Protein AF-A0A099TYB4-F1 (afdb_monomer_lite)

Sequence (80 aa):
MAGEIPEYWEVRKLKYVIYLKNQRCGNSDFKIELENIESKTGQYILTNEIVFEDSGINFYKCDILFGKLRPYLAKVFLAK

Structure (mmCIF, N/CA/C/O backbone):
data_AF-A0A099TYB4-F1
#
_entry.id   AF-A0A099TYB4-F1
#
loop_
_atom_site.group_PDB
_atom_site.id
_atom_site.type_symbol
_atom_site.label_atom_id
_atom_site.label_alt_id
_atom_site.label_comp_id
_atom_site.label_asym_id
_atom_site.label_entity_id
_atom_site.label_seq_id
_atom_site.pdbx_PDB_ins_code
_atom_site.Cartn_x
_atom_site.Cartn_y
_atom_site.Cartn_z
_atom_site.occupancy
_atom_site.B_iso_or_equiv
_atom_site.auth_seq_id
_atom_site.auth_comp_id
_atom_site.auth_asym_id
_atom_site.auth_atom_id
_atom_site.pdbx_PDB_model_num
ATOM 1 N N . MET A 1 1 ? 3.976 -1.509 22.600 1.00 40.94 1 MET A N 1
ATOM 2 C CA . MET A 1 1 ? 2.551 -1.794 22.866 1.00 40.94 1 MET A CA 1
ATOM 3 C C . MET A 1 1 ? 1.765 -0.775 22.066 1.00 40.94 1 MET A C 1
ATOM 5 O O . MET A 1 1 ? 2.169 0.381 22.076 1.00 40.94 1 MET A O 1
ATOM 9 N N . ALA A 1 2 ? 0.767 -1.191 21.285 1.00 58.41 2 ALA A N 1
ATOM 10 C CA . ALA A 1 2 ? -0.128 -0.219 20.660 1.00 58.41 2 ALA A CA 1
ATOM 11 C C . ALA A 1 2 ? -0.764 0.605 21.791 1.00 58.41 2 ALA A C 1
ATOM 13 O O . ALA A 1 2 ? -1.155 0.019 22.799 1.00 58.41 2 ALA A O 1
ATOM 14 N N . GLY A 1 3 ? -0.756 1.935 21.671 1.00 72.94 3 GLY A N 1
ATOM 15 C CA . GLY A 1 3 ? -1.420 2.807 22.641 1.00 72.94 3 GLY A CA 1
ATOM 16 C C . GLY A 1 3 ? -2.906 2.463 22.749 1.00 72.94 3 GLY A C 1
ATOM 17 O O . GLY A 1 3 ? -3.449 1.782 21.876 1.00 72.94 3 GLY A O 1
ATOM 18 N N . GLU A 1 4 ? -3.550 2.903 23.826 1.00 82.38 4 GLU A N 1
ATOM 19 C CA . GLU A 1 4 ? -4.986 2.697 24.012 1.00 82.38 4 GLU A CA 1
ATOM 20 C C . GLU A 1 4 ? -5.754 3.205 22.783 1.00 82.38 4 GLU A C 1
ATOM 22 O O . GLU A 1 4 ? -5.560 4.333 22.324 1.00 82.38 4 GLU A O 1
ATOM 27 N N . ILE A 1 5 ? -6.575 2.329 22.202 1.00 82.81 5 ILE A N 1
ATOM 28 C CA . ILE A 1 5 ? -7.407 2.665 21.048 1.00 82.81 5 ILE A CA 1
ATOM 29 C C . ILE A 1 5 ? -8.593 3.478 21.581 1.00 82.81 5 ILE A C 1
ATOM 31 O O . ILE A 1 5 ? -9.260 3.002 22.502 1.00 82.81 5 ILE A O 1
ATOM 35 N N . PRO A 1 6 ? -8.877 4.676 21.036 1.00 88.81 6 PRO A N 1
ATOM 36 C CA . PRO A 1 6 ? -10.006 5.475 21.494 1.00 88.81 6 PRO A CA 1
ATOM 37 C C . PRO A 1 6 ? -11.332 4.716 21.362 1.00 88.81 6 PRO A C 1
ATOM 39 O O . PRO A 1 6 ? -11.552 4.019 20.376 1.00 88.81 6 PRO A O 1
ATOM 42 N N . GLU A 1 7 ? -12.244 4.896 22.318 1.00 84.62 7 GLU A N 1
ATOM 43 C CA . GLU A 1 7 ? -13.496 4.122 22.423 1.00 84.62 7 GLU A CA 1
ATOM 44 C C . GLU A 1 7 ? -14.426 4.262 21.199 1.00 84.62 7 GLU A C 1
ATOM 46 O O . GLU A 1 7 ? -15.213 3.374 20.890 1.00 84.62 7 GLU A O 1
ATOM 51 N N . TYR A 1 8 ? -14.291 5.357 20.447 1.00 90.06 8 TYR A N 1
ATOM 52 C CA . TYR A 1 8 ? -15.051 5.630 19.224 1.00 90.06 8 TYR A CA 1
ATOM 53 C C . TYR A 1 8 ? -14.409 5.056 17.944 1.00 90.06 8 TYR A C 1
ATOM 55 O O . TYR A 1 8 ? -14.956 5.236 16.854 1.00 90.06 8 TYR A O 1
ATOM 63 N N . TRP A 1 9 ? -13.245 4.401 18.031 1.00 89.31 9 TRP A N 1
ATOM 64 C CA . TRP A 1 9 ? -12.576 3.793 16.877 1.00 89.31 9 TRP A CA 1
ATOM 65 C C . TRP A 1 9 ? -13.030 2.350 16.688 1.00 89.31 9 TRP A C 1
ATOM 67 O O . TRP A 1 9 ? -12.850 1.492 17.548 1.00 89.31 9 TRP A O 1
ATOM 77 N N . GLU A 1 10 ? -13.554 2.053 15.504 1.00 87.12 10 GLU A N 1
ATOM 78 C CA . GLU A 1 10 ? -13.884 0.686 15.129 1.00 87.12 10 GLU A CA 1
ATOM 79 C C . GLU A 1 10 ? -12.653 -0.036 14.564 1.00 87.12 10 GLU A C 1
ATOM 81 O O . GLU A 1 10 ? -12.087 0.351 13.537 1.00 87.12 10 GLU A O 1
ATOM 86 N N . VAL A 1 11 ? -12.251 -1.136 15.201 1.00 88.06 11 VAL A N 1
ATOM 87 C CA . VAL A 1 11 ? -11.172 -1.988 14.689 1.00 88.06 11 VAL A CA 1
ATOM 88 C C . VAL A 1 11 ? -11.700 -2.842 13.536 1.00 88.06 11 VAL A C 1
ATOM 90 O O . VAL A 1 11 ? -12.445 -3.801 13.738 1.00 88.06 11 VAL A O 1
ATOM 93 N N . ARG A 1 12 ? -11.268 -2.535 12.308 1.00 90.06 12 ARG A N 1
ATOM 94 C CA . ARG A 1 12 ? -11.604 -3.312 11.103 1.00 90.06 12 ARG A CA 1
ATOM 95 C C . ARG A 1 12 ? -10.377 -3.944 10.462 1.00 90.06 12 ARG A C 1
ATOM 97 O O . ARG A 1 12 ? -9.292 -3.370 10.433 1.00 90.06 12 ARG A O 1
ATOM 104 N N . LYS A 1 13 ? -10.555 -5.137 9.879 1.00 88.31 13 LYS A N 1
ATOM 105 C CA . LYS A 1 13 ? -9.507 -5.761 9.053 1.00 88.31 13 LYS A CA 1
ATOM 106 C C . LYS A 1 13 ? -9.364 -4.979 7.747 1.00 88.31 13 LYS A C 1
ATOM 108 O O . LYS A 1 13 ? -10.364 -4.738 7.075 1.00 88.31 13 LYS A O 1
ATOM 113 N N . LEU A 1 14 ? -8.124 -4.691 7.348 1.00 88.06 14 LEU A N 1
ATOM 114 C CA . LEU A 1 14 ? -7.805 -3.899 6.154 1.00 88.06 14 LEU A CA 1
ATOM 115 C C . LEU A 1 14 ? -8.533 -4.392 4.891 1.00 88.06 14 LEU A C 1
ATOM 117 O O . LEU A 1 14 ? -9.065 -3.589 4.139 1.00 88.06 14 LEU A O 1
ATOM 121 N N . LYS A 1 15 ? -8.652 -5.714 4.708 1.00 88.31 15 LYS A N 1
ATOM 122 C CA . LYS A 1 15 ? -9.345 -6.338 3.565 1.00 88.31 15 LYS A CA 1
ATOM 123 C C . LYS A 1 15 ? -10.806 -5.904 3.359 1.00 88.31 15 LYS A C 1
ATOM 125 O O . LYS A 1 15 ? -11.350 -6.174 2.299 1.00 88.31 15 LYS A O 1
ATOM 130 N N . TYR A 1 16 ? -11.451 -5.316 4.369 1.00 91.88 16 TYR A N 1
ATOM 131 C CA . TYR A 1 16 ? -12.828 -4.821 4.277 1.00 91.88 16 TYR A CA 1
ATOM 132 C C . TYR A 1 16 ? -12.918 -3.336 3.907 1.00 91.88 16 TYR A C 1
ATOM 134 O O . TYR A 1 16 ? -14.009 -2.854 3.632 1.00 91.88 16 TYR A O 1
ATOM 142 N N . VAL A 1 17 ? -11.796 -2.612 3.921 1.00 91.00 17 VAL A N 1
ATOM 143 C CA . VAL A 1 17 ? -11.731 -1.177 3.595 1.00 91.00 17 VAL A CA 1
ATOM 144 C C . VAL A 1 17 ? -10.900 -0.893 2.340 1.00 91.00 17 VAL A C 1
ATOM 146 O O . VAL A 1 17 ? -10.800 0.257 1.928 1.00 91.00 17 VAL A O 1
ATOM 149 N N . ILE A 1 18 ? -10.314 -1.925 1.721 1.00 89.75 18 ILE A N 1
ATOM 150 C CA . ILE A 1 18 ? -9.539 -1.809 0.480 1.00 89.75 18 ILE A CA 1
ATOM 151 C C . ILE A 1 18 ? -10.043 -2.775 -0.590 1.00 89.75 18 ILE A C 1
ATOM 153 O O . ILE A 1 18 ? -10.544 -3.857 -0.285 1.00 89.75 18 ILE A O 1
ATOM 157 N N . TYR A 1 19 ? -9.802 -2.413 -1.848 1.00 89.00 19 TYR A N 1
ATOM 158 C CA . TYR A 1 19 ? -9.984 -3.288 -3.001 1.00 89.00 19 TYR A CA 1
ATOM 159 C C . TYR A 1 19 ? -8.622 -3.685 -3.561 1.00 89.00 19 TYR A C 1
ATOM 161 O O . TYR A 1 19 ? -7.792 -2.830 -3.866 1.00 89.00 19 TYR A O 1
ATOM 169 N N . LEU A 1 20 ? -8.384 -4.989 -3.703 1.00 87.56 20 LEU A N 1
ATOM 170 C CA . LEU A 1 20 ? -7.160 -5.493 -4.315 1.00 87.56 20 LEU A CA 1
ATOM 171 C C . LEU A 1 20 ? -7.291 -5.441 -5.841 1.00 87.56 20 LEU A C 1
ATOM 173 O O . LEU A 1 20 ? -8.112 -6.154 -6.418 1.00 87.56 20 LEU A O 1
ATOM 177 N N . LYS A 1 21 ? -6.454 -4.634 -6.495 1.00 85.94 21 LYS A N 1
ATOM 178 C CA . LYS A 1 21 ? -6.329 -4.614 -7.955 1.00 85.94 21 LYS A CA 1
ATOM 179 C C . LYS A 1 21 ? -5.237 -5.587 -8.388 1.00 85.94 21 LYS A C 1
ATOM 181 O O . LYS A 1 21 ? -4.100 -5.475 -7.951 1.00 85.94 21 LYS A O 1
ATOM 186 N N . ASN A 1 22 ? -5.598 -6.533 -9.253 1.00 83.94 22 ASN A N 1
ATOM 187 C CA . ASN A 1 22 ? -4.677 -7.506 -9.860 1.00 83.94 22 ASN A CA 1
ATOM 188 C C . ASN A 1 22 ? -4.786 -7.515 -11.393 1.00 83.94 22 ASN A C 1
ATOM 190 O O . ASN A 1 22 ? -4.430 -8.498 -12.042 1.00 83.94 22 ASN A O 1
ATOM 194 N N . GLN A 1 23 ? -5.342 -6.453 -11.979 1.00 84.31 23 GLN A N 1
ATOM 195 C CA . GLN A 1 23 ? -5.495 -6.364 -13.424 1.00 84.31 23 GLN A CA 1
ATOM 196 C C . GLN A 1 23 ? -4.119 -6.165 -14.053 1.00 84.31 23 GLN A C 1
ATOM 198 O O . GLN A 1 23 ? -3.450 -5.177 -13.768 1.00 84.31 23 GLN A O 1
ATOM 203 N N . ARG A 1 24 ? -3.694 -7.114 -14.886 1.00 82.31 24 ARG A N 1
ATOM 204 C CA . ARG A 1 24 ? -2.418 -7.021 -15.596 1.00 82.31 24 ARG A CA 1
ATOM 205 C C . ARG A 1 24 ? -2.519 -6.043 -16.759 1.00 82.31 24 ARG A C 1
ATOM 207 O O . ARG A 1 24 ? -3.572 -5.944 -17.389 1.00 82.31 24 ARG A O 1
ATOM 214 N N . CYS A 1 25 ? -1.415 -5.378 -17.062 1.00 75.44 25 CYS A N 1
ATOM 215 C CA . CYS A 1 25 ? -1.271 -4.526 -18.232 1.00 75.44 25 CYS A CA 1
ATOM 216 C C . CYS A 1 25 ? 0.037 -4.818 -18.947 1.00 75.44 25 CYS A C 1
ATOM 218 O O . CYS A 1 25 ? 1.068 -5.004 -18.303 1.00 75.44 25 CYS A O 1
ATOM 220 N N . GLY A 1 26 ? -0.020 -4.859 -20.277 1.00 66.56 26 GLY A N 1
ATOM 221 C CA . GLY A 1 26 ? 1.166 -5.020 -21.115 1.00 66.56 26 GLY A CA 1
ATOM 222 C C . GLY A 1 26 ? 1.798 -3.693 -21.533 1.00 66.56 26 GLY A C 1
ATOM 223 O O . GLY A 1 26 ? 3.013 -3.620 -21.652 1.00 66.56 26 GLY A O 1
ATOM 224 N N . ASN A 1 27 ? 0.991 -2.641 -21.716 1.00 66.31 27 ASN A N 1
ATOM 225 C CA . ASN A 1 27 ? 1.436 -1.358 -22.260 1.00 66.31 27 ASN A CA 1
ATOM 226 C C . ASN A 1 27 ? 1.016 -0.213 -21.339 1.00 66.31 27 ASN A C 1
ATOM 228 O O . ASN A 1 27 ? -0.164 0.129 -21.271 1.00 66.31 27 ASN A O 1
ATOM 232 N N . SER A 1 28 ? 1.999 0.378 -20.666 1.00 70.44 28 SER A N 1
ATOM 233 C CA . SER A 1 28 ? 1.826 1.558 -19.823 1.00 70.44 28 SER A CA 1
ATOM 234 C C . SER A 1 28 ? 3.003 2.503 -20.048 1.00 70.44 28 SER A C 1
ATOM 236 O O . SER A 1 28 ? 4.151 2.061 -19.988 1.00 70.44 28 SER A O 1
ATOM 238 N N . ASP A 1 29 ? 2.726 3.790 -20.264 1.00 72.69 29 ASP A N 1
ATOM 239 C CA . ASP A 1 29 ? 3.754 4.837 -20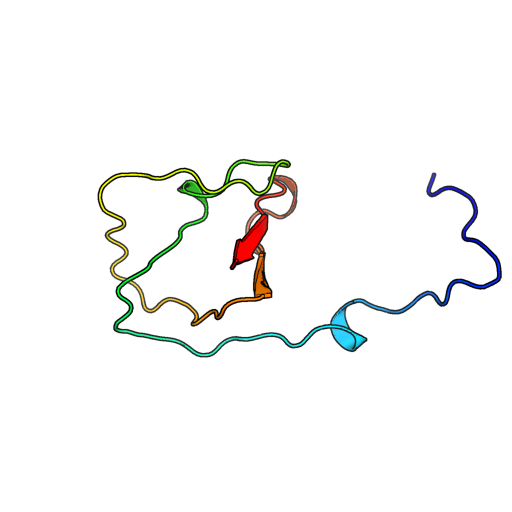.385 1.00 72.69 29 ASP A CA 1
ATOM 240 C C . ASP A 1 29 ? 4.502 5.071 -19.066 1.00 72.69 29 ASP A C 1
ATOM 242 O O . ASP A 1 29 ? 5.658 5.486 -19.054 1.00 72.69 29 ASP A O 1
ATOM 246 N N . PHE A 1 30 ? 3.836 4.789 -17.942 1.00 76.88 30 PHE A N 1
ATOM 247 C CA . PHE A 1 30 ? 4.390 4.949 -16.608 1.00 76.88 30 PHE A CA 1
ATOM 248 C C . PHE A 1 30 ? 4.501 3.601 -15.900 1.00 76.88 30 PHE A C 1
ATOM 250 O O . PHE A 1 30 ? 3.533 2.850 -15.760 1.00 76.88 30 PHE A O 1
ATOM 257 N N . LYS A 1 31 ? 5.717 3.312 -15.453 1.00 80.75 31 LYS A N 1
ATOM 258 C CA . LYS A 1 31 ? 6.137 2.059 -14.839 1.00 80.75 31 LYS A CA 1
ATOM 259 C C . LYS A 1 31 ? 6.749 2.386 -13.478 1.00 80.75 31 LYS A C 1
ATOM 261 O O . LYS A 1 31 ? 7.340 3.445 -13.326 1.00 80.75 31 LYS A O 1
ATOM 266 N N . ILE A 1 32 ? 6.570 1.525 -12.477 1.00 81.31 32 ILE A N 1
ATOM 267 C CA . ILE A 1 32 ? 7.167 1.697 -11.142 1.00 81.31 32 ILE A CA 1
ATOM 268 C C . ILE A 1 32 ? 7.612 0.330 -10.647 1.00 81.31 32 ILE A C 1
ATOM 270 O O . ILE A 1 32 ? 6.802 -0.596 -10.588 1.00 81.31 32 ILE A O 1
ATOM 274 N N . GLU A 1 33 ? 8.866 0.226 -10.225 1.00 81.81 33 GLU A N 1
ATOM 275 C CA . GLU A 1 33 ? 9.375 -0.942 -9.520 1.00 81.81 33 GLU A CA 1
ATOM 276 C C . GLU A 1 33 ? 9.597 -0.660 -8.036 1.00 81.81 33 GLU A C 1
ATOM 278 O O . GLU A 1 33 ? 9.595 0.477 -7.564 1.00 81.81 33 GLU A O 1
ATOM 283 N N . LEU A 1 34 ? 9.841 -1.726 -7.272 1.00 79.31 34 LEU A N 1
ATOM 284 C CA . LEU A 1 34 ? 10.222 -1.592 -5.868 1.00 79.31 34 LEU A CA 1
ATOM 285 C C . LEU A 1 34 ? 11.530 -0.805 -5.700 1.00 79.31 34 LEU A C 1
ATOM 287 O O . LEU A 1 34 ? 11.767 -0.261 -4.624 1.00 79.31 34 LEU A O 1
ATOM 291 N N . GLU A 1 35 ? 12.395 -0.746 -6.709 1.00 80.50 35 GLU A N 1
ATOM 292 C CA . GLU A 1 35 ? 13.628 0.049 -6.672 1.00 80.50 35 GLU A CA 1
ATOM 293 C C . GLU A 1 35 ? 13.355 1.555 -6.733 1.00 80.50 35 GLU A C 1
ATOM 295 O O . GLU A 1 35 ? 14.047 2.321 -6.069 1.00 80.50 35 GLU A O 1
ATOM 300 N N . ASN A 1 36 ? 12.274 1.964 -7.401 1.00 83.06 36 ASN A N 1
ATOM 301 C CA . ASN A 1 36 ? 11.837 3.356 -7.478 1.00 83.06 36 ASN A CA 1
ATOM 302 C C . ASN A 1 36 ? 11.145 3.859 -6.205 1.00 83.06 36 ASN A C 1
ATOM 304 O O . ASN A 1 36 ? 10.729 5.010 -6.164 1.00 83.06 36 ASN A O 1
ATOM 308 N N . ILE A 1 37 ? 10.945 3.026 -5.182 1.00 86.56 37 ILE A N 1
ATOM 309 C CA . ILE A 1 37 ? 10.244 3.433 -3.959 1.00 86.56 37 ILE A CA 1
ATOM 310 C C . ILE A 1 37 ? 11.240 3.505 -2.808 1.00 86.56 37 ILE A C 1
ATOM 312 O O . ILE A 1 37 ? 11.834 2.495 -2.405 1.00 86.56 37 ILE A O 1
ATOM 316 N N . GLU A 1 38 ? 11.380 4.699 -2.238 1.00 85.38 38 GLU A N 1
ATOM 317 C CA . GLU A 1 38 ? 12.177 4.906 -1.038 1.00 85.38 38 GLU A CA 1
ATOM 318 C C . GLU A 1 38 ? 11.506 4.242 0.178 1.00 85.38 38 GLU A C 1
ATOM 320 O O . GLU A 1 38 ? 10.290 4.292 0.389 1.00 85.38 38 GLU A O 1
ATOM 325 N N . SER A 1 39 ? 12.321 3.576 0.993 1.00 85.44 39 SER A N 1
ATOM 326 C CA . SER A 1 39 ? 11.842 2.827 2.157 1.00 85.44 39 SER A CA 1
ATOM 327 C C . SER A 1 39 ? 11.356 3.782 3.250 1.00 85.44 39 SER A C 1
ATOM 329 O O . SER A 1 39 ? 12.057 4.728 3.594 1.00 85.44 39 SER A O 1
ATOM 331 N N . LYS A 1 40 ? 10.190 3.503 3.850 1.00 82.25 40 LYS A N 1
ATOM 332 C CA . LYS A 1 40 ? 9.572 4.245 4.975 1.00 82.25 40 LYS A CA 1
ATOM 333 C C . LYS A 1 40 ? 9.080 5.668 4.683 1.00 82.25 40 LYS A C 1
ATOM 335 O O . LYS A 1 40 ? 8.313 6.186 5.488 1.00 82.25 40 LYS A O 1
ATOM 340 N N . THR A 1 41 ? 9.473 6.293 3.578 1.00 84.56 41 THR A N 1
ATOM 341 C CA . THR A 1 41 ? 9.007 7.642 3.202 1.00 84.56 41 THR A CA 1
ATOM 342 C C . THR A 1 41 ? 7.871 7.596 2.185 1.00 84.56 41 THR A C 1
ATOM 344 O O . THR A 1 41 ? 7.045 8.505 2.126 1.00 84.56 41 THR A O 1
ATOM 347 N N . GLY A 1 42 ? 7.837 6.527 1.387 1.00 81.50 42 GLY A N 1
ATOM 348 C CA . GLY A 1 42 ? 6.920 6.354 0.272 1.00 81.50 42 GLY A CA 1
ATOM 349 C C . GLY A 1 42 ? 7.096 7.359 -0.861 1.00 81.50 42 GLY A C 1
ATOM 350 O O . GLY A 1 42 ? 6.171 7.591 -1.643 1.00 81.50 42 GLY A O 1
ATOM 351 N N . GLN A 1 43 ? 8.284 7.962 -0.942 1.00 83.88 43 GLN A N 1
ATOM 352 C CA . GLN A 1 43 ? 8.668 8.825 -2.046 1.00 83.88 43 GLN A CA 1
ATOM 353 C C . GLN A 1 43 ? 9.058 7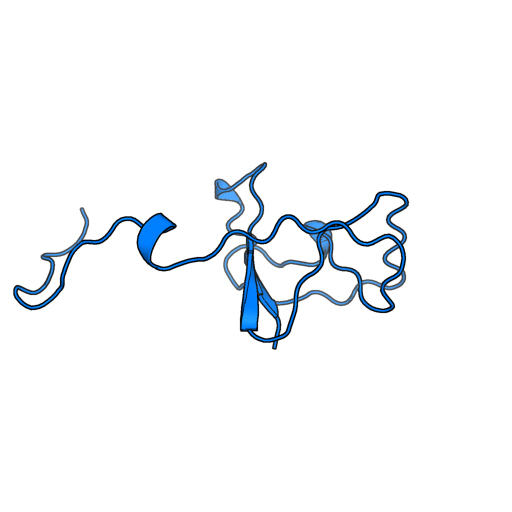.998 -3.270 1.00 83.88 43 GLN A C 1
ATOM 355 O O . GLN A 1 43 ? 9.647 6.920 -3.158 1.00 83.88 43 GLN A O 1
ATOM 360 N N . TYR A 1 44 ? 8.721 8.533 -4.442 1.00 85.00 44 TYR A N 1
ATOM 361 C CA . TYR A 1 44 ? 9.135 7.977 -5.720 1.00 85.00 44 TYR A CA 1
ATOM 362 C C . TYR A 1 44 ? 10.487 8.551 -6.1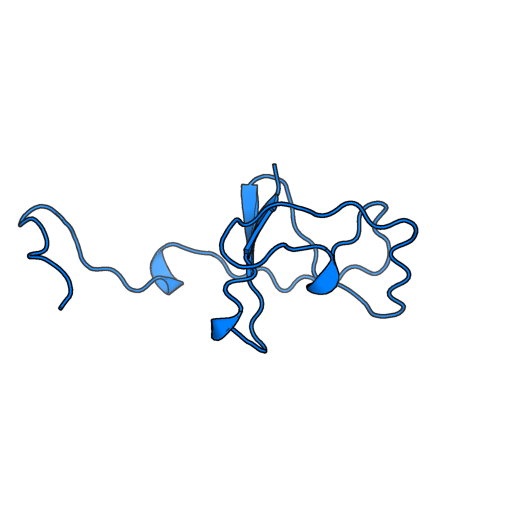25 1.00 85.00 44 TYR A C 1
ATOM 364 O O . TYR A 1 44 ? 10.661 9.766 -6.212 1.00 85.00 44 TYR A O 1
ATOM 372 N N . ILE A 1 45 ? 11.426 7.653 -6.382 1.00 82.88 45 ILE A N 1
ATOM 373 C CA . ILE A 1 45 ? 12.751 7.932 -6.902 1.00 82.88 45 ILE A CA 1
ATOM 374 C C . ILE A 1 45 ? 12.665 7.796 -8.419 1.00 82.88 45 ILE A C 1
ATOM 376 O O . ILE A 1 45 ? 12.388 6.719 -8.958 1.00 82.88 45 ILE A O 1
ATOM 380 N N . LEU A 1 46 ? 12.893 8.915 -9.102 1.00 75.81 46 LEU A N 1
ATOM 381 C CA . LEU A 1 46 ? 12.946 8.953 -10.553 1.00 75.81 46 LEU A CA 1
ATOM 382 C C . LEU A 1 46 ? 14.264 8.321 -11.008 1.00 75.81 46 LEU A C 1
ATOM 384 O O . LEU A 1 46 ? 15.333 8.896 -10.812 1.00 75.81 46 LEU A O 1
ATOM 388 N N . THR A 1 47 ? 14.178 7.135 -11.599 1.00 70.19 47 THR A N 1
ATOM 389 C CA . THR A 1 47 ? 15.320 6.456 -12.216 1.00 70.19 47 THR A CA 1
ATOM 390 C C . THR A 1 47 ? 15.126 6.489 -13.724 1.00 70.19 47 THR A C 1
ATOM 392 O O . THR A 1 47 ? 14.021 6.247 -14.214 1.00 70.19 47 THR A O 1
ATOM 395 N N . ASN A 1 48 ? 16.178 6.842 -14.462 1.00 56.25 48 ASN A N 1
ATOM 396 C CA . ASN A 1 48 ? 16.125 6.864 -15.917 1.00 56.25 48 ASN A CA 1
ATOM 397 C C . ASN A 1 48 ? 15.959 5.426 -16.426 1.00 56.25 48 ASN A C 1
ATOM 399 O O . ASN A 1 48 ? 16.800 4.582 -16.144 1.00 56.25 48 ASN A O 1
ATOM 403 N N . GLU A 1 49 ? 14.878 5.201 -17.175 1.00 56.62 49 GLU A N 1
ATOM 404 C CA . GLU A 1 49 ? 14.554 3.971 -17.910 1.00 56.62 49 GLU A CA 1
ATOM 405 C C . GLU A 1 49 ? 14.100 2.784 -17.047 1.00 56.62 49 GLU A C 1
ATOM 407 O O . GLU A 1 49 ? 14.858 1.894 -16.674 1.00 56.62 49 GLU A O 1
ATOM 412 N N . ILE A 1 50 ? 12.791 2.731 -16.791 1.00 59.53 50 ILE A N 1
ATOM 413 C CA . ILE A 1 50 ? 12.151 1.567 -16.173 1.00 59.53 50 ILE A CA 1
ATOM 414 C C . ILE A 1 50 ? 11.843 0.556 -17.276 1.00 59.53 50 ILE A C 1
ATOM 416 O O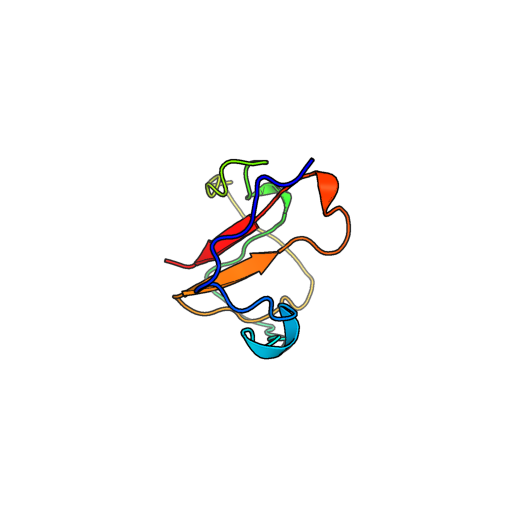 . ILE A 1 50 ? 10.761 0.547 -17.872 1.00 59.53 50 ILE A O 1
ATOM 420 N N . VAL A 1 51 ? 12.829 -0.284 -17.572 1.00 55.66 51 VAL A N 1
ATOM 421 C CA . VAL A 1 51 ? 12.702 -1.387 -18.526 1.00 55.66 51 VAL A CA 1
ATOM 422 C C . VAL A 1 51 ? 12.349 -2.652 -17.755 1.00 55.66 51 VAL A C 1
ATOM 424 O O . VAL A 1 51 ? 13.200 -3.491 -17.490 1.00 55.66 51 VAL A O 1
ATOM 427 N N . PHE A 1 52 ? 11.078 -2.794 -17.379 1.00 63.44 52 PHE A N 1
ATOM 428 C CA . PHE A 1 52 ? 10.571 -4.101 -16.967 1.00 63.44 52 PHE A CA 1
ATOM 429 C C . PHE A 1 52 ? 9.937 -4.808 -18.172 1.00 63.44 52 PHE A C 1
ATOM 431 O O . PHE A 1 52 ? 9.095 -4.221 -18.868 1.00 63.44 52 PHE A O 1
ATOM 438 N N . GLU A 1 53 ? 10.376 -6.045 -18.427 1.00 55.09 53 GLU A N 1
ATOM 439 C CA . GLU A 1 53 ? 9.875 -6.931 -19.493 1.00 55.09 53 GLU A CA 1
ATOM 440 C C . GLU A 1 53 ? 8.541 -7.603 -19.126 1.00 55.09 53 GLU A C 1
ATOM 442 O O . GLU A 1 53 ? 7.813 -8.054 -20.007 1.00 55.09 53 GLU A O 1
ATOM 447 N N . ASP A 1 54 ? 8.205 -7.670 -17.833 1.00 59.81 54 ASP A N 1
ATOM 448 C CA . ASP A 1 54 ? 7.050 -8.429 -17.349 1.00 59.81 54 ASP A CA 1
ATOM 449 C C . ASP A 1 54 ? 5.735 -7.630 -17.379 1.00 59.81 54 ASP A C 1
ATOM 451 O O . ASP A 1 54 ? 5.693 -6.408 -17.288 1.00 59.81 54 ASP A O 1
ATOM 455 N N . SER A 1 55 ? 4.612 -8.329 -17.480 1.00 64.75 55 SER A N 1
ATOM 456 C CA . SER A 1 55 ? 3.278 -7.732 -17.385 1.00 64.75 55 SER A CA 1
ATOM 457 C C . SER A 1 55 ? 2.989 -7.228 -15.961 1.00 64.75 55 SER A C 1
ATOM 459 O O . SER A 1 55 ? 2.673 -8.001 -15.056 1.00 64.75 55 SER A O 1
ATOM 461 N N . GLY A 1 56 ? 3.087 -5.911 -15.760 1.00 77.75 56 GLY A N 1
ATOM 462 C CA . GLY A 1 56 ? 2.814 -5.245 -14.484 1.00 77.75 56 GLY A CA 1
ATOM 463 C C . GLY A 1 56 ? 1.327 -5.220 -14.105 1.00 77.75 56 GLY A C 1
ATOM 464 O O . GLY A 1 56 ? 0.448 -5.574 -14.894 1.00 77.75 56 GLY A O 1
ATOM 465 N N . ILE A 1 57 ? 1.025 -4.778 -12.880 1.00 84.81 57 ILE A N 1
ATOM 466 C CA . ILE A 1 57 ? -0.353 -4.533 -12.422 1.00 84.81 57 ILE A CA 1
ATOM 467 C C . ILE A 1 57 ? -0.732 -3.083 -12.740 1.00 84.81 57 ILE A C 1
ATOM 469 O O . ILE A 1 57 ? 0.014 -2.163 -12.412 1.00 84.81 57 ILE A O 1
ATOM 473 N N . ASN A 1 58 ? -1.910 -2.878 -13.329 1.00 87.00 58 ASN A N 1
ATOM 474 C CA . ASN A 1 58 ? -2.477 -1.550 -13.526 1.00 87.00 58 ASN A CA 1
ATOM 475 C C . ASN A 1 58 ? -2.825 -0.895 -12.194 1.00 87.00 58 ASN A C 1
ATOM 477 O O . ASN A 1 58 ? -3.537 -1.465 -11.362 1.00 87.00 58 ASN A O 1
ATOM 481 N N . PHE A 1 59 ? -2.383 0.346 -12.052 1.00 86.44 59 PHE A N 1
ATOM 482 C CA . PHE A 1 59 ? -2.744 1.234 -10.963 1.00 86.44 59 PHE A CA 1
ATOM 483 C C . PHE A 1 59 ? -3.216 2.570 -11.533 1.00 86.44 59 PHE A C 1
ATOM 485 O O . PHE A 1 59 ? -2.864 2.964 -12.644 1.00 86.44 59 PHE A O 1
ATOM 492 N N . TYR A 1 60 ? -4.036 3.257 -10.757 1.00 86.56 60 TYR A N 1
ATOM 493 C CA . TYR A 1 60 ? -4.619 4.545 -11.087 1.00 86.56 60 TYR A CA 1
ATOM 494 C C . TYR A 1 60 ? -4.266 5.552 -9.998 1.00 86.56 60 TYR A C 1
ATOM 496 O O . TYR A 1 60 ? -3.814 5.194 -8.909 1.00 86.56 60 TYR A O 1
ATOM 504 N N . LYS A 1 61 ? -4.520 6.829 -10.275 1.00 87.44 61 LYS A N 1
ATOM 505 C CA . LYS A 1 61 ? -4.463 7.876 -9.258 1.00 87.44 61 LYS A CA 1
ATOM 506 C C . LYS A 1 61 ? -5.293 7.474 -8.029 1.00 87.44 61 LYS A C 1
ATOM 508 O O . LYS A 1 61 ? -6.400 6.958 -8.168 1.00 87.44 61 LYS A O 1
ATOM 513 N N . CYS A 1 62 ? -4.740 7.734 -6.849 1.00 87.88 62 CYS A N 1
ATOM 514 C CA . CYS A 1 62 ? -5.217 7.341 -5.520 1.00 87.88 62 CYS A CA 1
ATOM 515 C C . CYS A 1 62 ? -5.048 5.859 -5.142 1.00 87.88 62 CYS A C 1
ATOM 517 O O . CYS A 1 62 ? -5.433 5.488 -4.032 1.00 87.88 62 CYS A O 1
ATOM 519 N N . ASP A 1 63 ? -4.447 5.019 -5.988 1.00 90.06 63 ASP A N 1
ATOM 520 C CA . ASP A 1 63 ? -4.098 3.655 -5.587 1.00 90.06 63 ASP A CA 1
ATOM 521 C C . ASP A 1 63 ? -2.820 3.621 -4.730 1.00 90.06 63 ASP A C 1
ATOM 523 O O . ASP A 1 63 ? -1.908 4.442 -4.874 1.00 90.06 63 ASP A O 1
ATOM 527 N N . ILE A 1 64 ? -2.751 2.627 -3.842 1.00 89.75 64 ILE A N 1
ATOM 528 C CA . ILE A 1 64 ? -1.597 2.366 -2.977 1.00 89.75 64 ILE A CA 1
ATOM 529 C C . ILE A 1 64 ? -0.865 1.131 -3.502 1.00 89.75 64 ILE A C 1
ATOM 531 O O . ILE A 1 64 ? -1.410 0.025 -3.496 1.00 89.75 64 ILE A O 1
ATOM 535 N N . LEU A 1 65 ? 0.387 1.307 -3.913 1.00 88.44 65 LEU A N 1
ATOM 536 C CA . LEU A 1 65 ? 1.274 0.224 -4.320 1.00 88.44 65 LEU A CA 1
ATOM 537 C C . LEU A 1 65 ? 2.046 -0.260 -3.095 1.00 88.44 65 LEU A C 1
ATOM 539 O O . LEU A 1 65 ? 2.732 0.517 -2.430 1.00 88.44 65 LEU A O 1
ATOM 543 N N . PHE A 1 66 ? 1.942 -1.554 -2.802 1.00 86.94 66 PHE A N 1
ATOM 544 C CA . PHE A 1 66 ? 2.554 -2.163 -1.625 1.00 86.94 66 PHE A CA 1
ATOM 545 C C . PHE A 1 66 ? 3.382 -3.396 -2.000 1.00 86.94 66 PHE A C 1
ATOM 547 O O . PHE A 1 66 ? 2.878 -4.345 -2.606 1.00 86.94 66 PHE A O 1
ATOM 554 N N . GLY A 1 67 ? 4.656 -3.414 -1.600 1.00 84.00 67 GLY A N 1
ATOM 555 C CA . 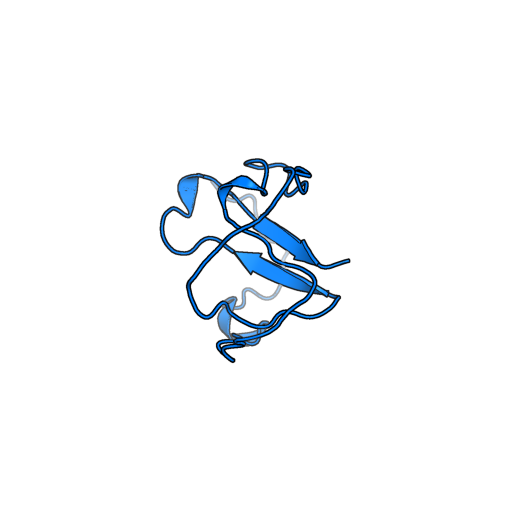GLY A 1 67 ? 5.563 -4.528 -1.876 1.00 84.00 67 GLY A CA 1
ATOM 556 C C . GLY A 1 67 ? 5.259 -5.785 -1.053 1.00 84.00 67 GLY A C 1
ATOM 557 O O . GLY A 1 67 ? 5.709 -5.912 0.084 1.00 84.00 67 GLY A O 1
ATOM 558 N N . LYS A 1 68 ? 4.570 -6.769 -1.650 1.00 79.88 68 LYS A N 1
ATOM 559 C CA . LYS A 1 68 ? 4.214 -8.045 -0.991 1.00 79.88 68 LYS A CA 1
ATOM 560 C C . LYS A 1 68 ? 5.424 -8.893 -0.569 1.00 79.88 68 LYS A C 1
ATOM 562 O O . LYS A 1 68 ? 5.376 -9.540 0.470 1.00 79.88 68 LYS A O 1
ATOM 567 N N . LEU A 1 69 ? 6.486 -8.921 -1.378 1.00 77.38 69 LEU A N 1
ATOM 568 C CA . LEU A 1 69 ? 7.625 -9.838 -1.203 1.00 77.38 69 LEU A CA 1
ATOM 569 C C . LEU A 1 69 ? 8.504 -9.511 0.012 1.00 77.38 69 LEU A C 1
ATOM 571 O O . LEU A 1 69 ? 9.114 -10.409 0.583 1.00 77.38 69 LEU A O 1
ATOM 575 N N . ARG A 1 70 ? 8.592 -8.235 0.406 1.00 77.12 70 ARG A N 1
ATOM 576 C CA . ARG A 1 70 ? 9.445 -7.781 1.517 1.00 77.12 70 ARG A CA 1
ATOM 577 C C . ARG A 1 70 ? 8.765 -6.655 2.309 1.00 77.12 70 ARG A C 1
ATOM 579 O O . ARG A 1 70 ? 9.223 -5.513 2.252 1.00 77.12 70 ARG A O 1
ATOM 586 N N . PRO A 1 71 ? 7.692 -6.955 3.067 1.00 77.44 71 PRO A N 1
ATOM 587 C CA . PRO A 1 71 ? 6.908 -5.943 3.786 1.00 77.44 71 PRO A CA 1
ATOM 588 C C . PRO A 1 71 ? 7.741 -5.111 4.770 1.00 77.44 71 PRO A C 1
ATOM 590 O O . PRO A 1 71 ? 7.465 -3.936 4.989 1.00 77.44 71 PRO A O 1
ATOM 593 N N . TYR A 1 72 ? 8.800 -5.706 5.328 1.00 82.00 72 TYR A N 1
ATOM 594 C CA . TYR A 1 72 ? 9.713 -5.058 6.271 1.00 82.00 72 TYR A CA 1
ATOM 595 C C . TYR A 1 72 ? 10.517 -3.900 5.663 1.00 82.00 72 TYR A C 1
ATOM 597 O O . TYR A 1 72 ? 10.972 -3.031 6.402 1.00 82.00 72 TYR A O 1
ATOM 605 N N . LEU A 1 73 ? 10.685 -3.857 4.334 1.00 81.31 73 LEU A N 1
ATOM 606 C CA . LEU A 1 73 ? 11.322 -2.720 3.665 1.00 81.31 73 LEU A CA 1
ATOM 607 C C . LEU A 1 73 ? 10.444 -1.463 3.728 1.00 81.31 73 LEU A C 1
ATOM 609 O O . LEU A 1 73 ? 10.945 -0.370 3.496 1.00 81.31 73 LEU A O 1
ATOM 613 N N . ALA A 1 74 ? 9.149 -1.600 4.048 1.00 83.81 74 ALA A N 1
ATOM 614 C CA . ALA A 1 74 ? 8.201 -0.490 4.113 1.00 83.81 74 ALA A CA 1
ATOM 615 C C . ALA A 1 74 ? 8.213 0.371 2.833 1.00 83.81 74 ALA A C 1
ATOM 617 O O . ALA A 1 74 ? 8.140 1.598 2.887 1.00 83.81 74 ALA A O 1
ATOM 618 N N . LYS A 1 75 ? 8.338 -0.291 1.677 1.00 86.12 75 LYS A N 1
ATOM 619 C CA . LYS A 1 75 ? 8.249 0.330 0.355 1.00 86.12 75 LYS A CA 1
ATOM 620 C C . LYS A 1 75 ? 6.785 0.403 -0.053 1.00 86.12 75 LYS A C 1
ATOM 622 O O . LYS A 1 75 ? 6.179 -0.612 -0.407 1.00 86.12 75 LYS A O 1
ATOM 627 N N . VAL A 1 76 ? 6.226 1.601 0.059 1.00 88.62 76 VAL A N 1
ATOM 628 C CA . VAL A 1 76 ? 4.828 1.905 -0.248 1.00 88.62 76 VAL A CA 1
ATOM 629 C C . VAL A 1 76 ? 4.799 3.135 -1.132 1.00 88.62 76 VAL A C 1
ATOM 631 O O . VAL A 1 76 ? 5.483 4.095 -0.821 1.00 88.62 76 VAL A O 1
ATOM 634 N N . PHE A 1 77 ? 4.016 3.140 -2.201 1.00 88.81 77 PHE A N 1
ATOM 635 C CA . PHE A 1 77 ? 3.870 4.320 -3.049 1.00 88.81 77 PHE A CA 1
ATOM 636 C C . PHE A 1 77 ? 2.399 4.693 -3.195 1.00 88.81 77 PHE A C 1
ATOM 638 O O . PHE A 1 77 ? 1.555 3.831 -3.432 1.00 88.81 77 PHE A O 1
ATOM 645 N N . LEU A 1 78 ? 2.099 5.981 -3.032 1.00 89.31 78 LEU A N 1
ATOM 646 C CA . LEU A 1 78 ? 0.777 6.540 -3.292 1.00 89.31 78 LEU A CA 1
ATOM 647 C C . LEU A 1 78 ? 0.784 7.157 -4.689 1.00 89.31 78 LEU A C 1
ATOM 649 O O . LEU A 1 78 ? 1.445 8.175 -4.902 1.00 89.31 78 LEU A O 1
ATOM 653 N N . ALA A 1 79 ? 0.021 6.574 -5.611 1.00 86.62 79 ALA A N 1
ATOM 654 C CA . ALA A 1 79 ? -0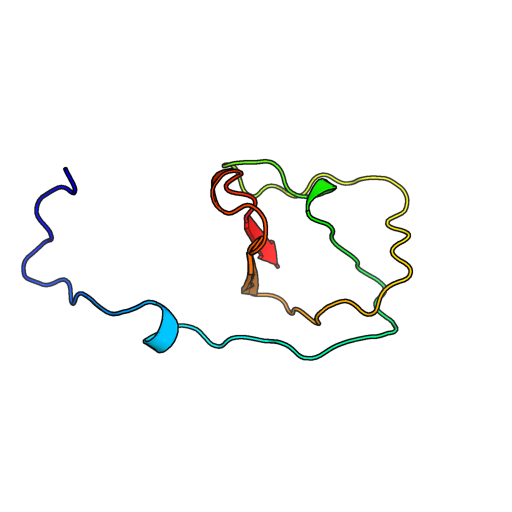.180 7.159 -6.928 1.00 86.62 79 ALA A CA 1
ATOM 655 C C . ALA A 1 79 ? -0.973 8.471 -6.784 1.00 86.62 79 ALA A C 1
ATOM 657 O O . ALA A 1 79 ? -2.126 8.455 -6.353 1.00 86.62 79 ALA A O 1
ATOM 658 N N . LYS A 1 80 ? -0.353 9.611 -7.101 1.00 76.44 80 LYS A N 1
ATOM 659 C CA . LYS A 1 80 ? -0.962 10.953 -7.015 1.00 76.44 80 LYS A CA 1
ATOM 660 C C . LYS A 1 80 ? -1.327 11.520 -8.381 1.00 76.44 80 LYS A C 1
ATOM 662 O O . LYS A 1 80 ? -0.737 11.077 -9.383 1.00 76.44 80 LYS A O 1
#

Secondary structure (DSSP, 8-state):
-PPPPPTT-----GGGT------EES--S----GGGB-TTT--B---S-----S-EEP--TT-EEE-TT-GGG--EEE--

Organism: NCBI:txid216

InterPro domains:
  IPR044946 Type I restriction modification DNA specificity domain superfamily [G3DSA:3.90.220.20] (5-79)

Foldseek 3Di:
DPPDDDPPDDDDDVPVVDDDFPAWDDDDPDDDDLVQFQFPPQDGRDDPDPDDNDTDTDDDQQDKDADPVCNVSNRIHHRD

Radius of gyration: 15.58 Å; chains: 1; bounding box: 31×21×46 Å

pLDDT: mean 80.09, std 10.5, range [40.94, 91.88]